Protein AF-A0ABD7NWX8-F1 (afdb_monomer_lite)

Sequence (172 aa):
MSDIEDLNPEHMFDHLKNIFNEKAEDKEEEEKLFTDKDLLRLFEDKIWEDLQKIKRDCNSKNLQAYCSAALKNYKRNLISLYILKIKEVEDLKLTTRSADMFFINYLGRSVGEKYLCENFGRDFKNGDKIILTDKYKSELNLIILKYKSECEASLCFIISLYRRFKNYIIYA

Radius of gyration: 17.47 Å; chains: 1; bounding box: 46×30×53 Å

Foldseek 3Di:
DDDPPCPPPVNVVVVVVVVPVVPPDDDDDPDPLPPPPVVVVVLLVVLLVQLLVLQVPPDPVCSVVSLVVVLLVSLVVLLVSVVVSLCVVVVDPDDLLLQQVSCCVRPNNVSSQVVSCVPPVDDDDPPDDSDDPPVVVVVSVVSCVVCVVVSNVSSVSSVVSSVVSNCVRNVD

Secondary structure (DSSP, 8-state):
---GGGG-HHHHHHHHHHHHTT------S---TT--HHHHHHHHHHHHHHHHHHHHHS-TTTHHHHHHHHHHHHHHHHHHHHHHHHHHHTT----HHHHHHHHHHHH-HHHHHHHHHHHH---PPTT------HHHHHHHHHHHHHHHHHHHHHHHHHHHHHHHHHHHHH--

Structure (mmCIF, N/CA/C/O backbone):
data_AF-A0ABD7NWX8-F1
#
_entry.id   AF-A0ABD7NWX8-F1
#
loop_
_atom_site.group_PDB
_atom_site.id
_atom_site.type_symbol
_atom_site.label_atom_id
_atom_site.label_alt_id
_atom_site.label_comp_id
_atom_site.label_asym_id
_atom_site.label_entity_id
_atom_site.label_seq_id
_atom_site.pdbx_PDB_ins_code
_atom_site.Cartn_x
_atom_site.Cartn_y
_atom_site.Cartn_z
_atom_site.occupancy
_atom_site.B_iso_or_equiv
_atom_site.auth_seq_id
_atom_site.auth_comp_id
_atom_site.auth_asym_id
_atom_site.auth_atom_id
_atom_site.pdbx_PDB_model_num
ATOM 1 N N . MET A 1 1 ? 5.109 19.278 -27.782 1.00 42.28 1 MET A N 1
ATOM 2 C CA . MET A 1 1 ? 4.072 18.229 -27.758 1.00 42.28 1 MET A CA 1
ATOM 3 C C . MET A 1 1 ? 4.727 16.854 -27.750 1.00 42.28 1 MET A C 1
ATOM 5 O O . MET A 1 1 ? 5.010 16.303 -28.804 1.00 42.28 1 MET A O 1
ATOM 9 N N . SER A 1 2 ? 5.042 16.361 -26.555 1.00 33.56 2 SER A N 1
ATOM 10 C CA . SER A 1 2 ? 4.516 15.097 -26.027 1.00 33.56 2 SER A CA 1
ATOM 11 C C . SER A 1 2 ? 4.686 15.204 -24.515 1.00 33.56 2 SER A C 1
ATOM 13 O O . SER A 1 2 ? 5.803 15.408 -24.032 1.00 33.56 2 SER A O 1
ATOM 15 N N . ASP A 1 3 ? 3.569 15.199 -23.814 1.00 40.41 3 ASP A N 1
ATOM 16 C CA . ASP A 1 3 ? 3.426 15.676 -22.449 1.00 40.41 3 ASP A CA 1
ATOM 17 C C . ASP A 1 3 ? 4.188 14.789 -21.455 1.00 40.41 3 ASP A C 1
ATOM 19 O O . ASP A 1 3 ? 3.823 13.655 -21.164 1.00 40.41 3 ASP A O 1
ATOM 23 N N . ILE A 1 4 ? 5.289 15.329 -20.928 1.00 40.22 4 ILE A N 1
ATOM 24 C CA . ILE A 1 4 ? 6.015 14.776 -19.772 1.00 40.22 4 ILE A CA 1
ATOM 25 C C . ILE A 1 4 ? 5.205 14.996 -18.471 1.00 40.22 4 ILE A C 1
ATOM 27 O O . ILE A 1 4 ? 5.533 14.429 -17.430 1.00 40.22 4 ILE A O 1
ATOM 31 N N . GLU A 1 5 ? 4.113 15.765 -18.534 1.00 40.34 5 GLU A N 1
ATOM 32 C CA . GLU A 1 5 ? 3.219 16.070 -17.408 1.00 40.34 5 GLU A CA 1
ATOM 33 C C . GLU A 1 5 ? 2.351 14.873 -16.959 1.00 40.34 5 GLU A C 1
ATOM 35 O O . GLU A 1 5 ? 1.946 14.822 -15.800 1.00 40.34 5 GLU A O 1
ATOM 40 N N . ASP A 1 6 ? 2.185 13.832 -17.786 1.00 44.28 6 ASP A N 1
ATOM 41 C CA . ASP A 1 6 ? 1.361 12.641 -17.478 1.00 44.28 6 ASP A CA 1
ATOM 42 C C . ASP A 1 6 ? 2.059 11.565 -16.615 1.00 44.28 6 ASP A C 1
ATOM 44 O O . ASP A 1 6 ? 1.564 10.450 -16.424 1.00 44.28 6 ASP A O 1
ATOM 48 N N . LEU A 1 7 ? 3.237 11.872 -16.071 1.00 44.62 7 LEU A N 1
ATOM 49 C CA . LEU A 1 7 ? 3.950 11.029 -15.103 1.00 44.62 7 LEU A CA 1
ATOM 50 C C . LEU A 1 7 ? 3.926 11.621 -13.688 1.00 44.62 7 LEU A C 1
ATOM 52 O O . LEU A 1 7 ? 4.769 11.274 -12.859 1.00 44.62 7 LEU A O 1
ATOM 56 N N . ASN A 1 8 ? 2.964 12.497 -13.392 1.00 45.66 8 ASN A N 1
ATOM 57 C CA . ASN A 1 8 ? 2.731 12.959 -12.030 1.00 45.66 8 ASN A CA 1
ATOM 58 C C . ASN A 1 8 ? 2.040 11.842 -11.205 1.00 45.66 8 ASN A C 1
ATOM 60 O O . ASN A 1 8 ? 0.969 11.365 -11.594 1.00 45.66 8 ASN A O 1
ATOM 64 N N . PRO A 1 9 ? 2.61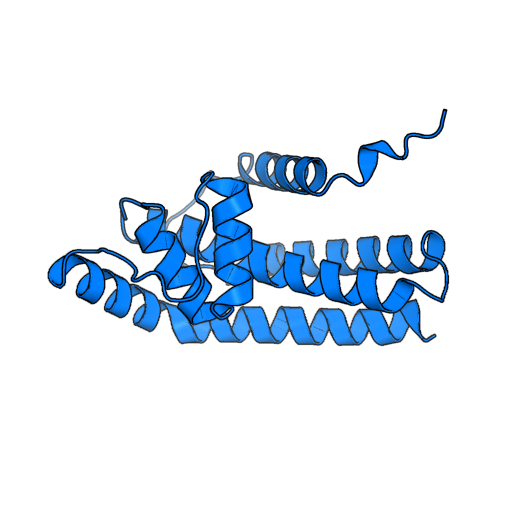2 11.405 -10.062 1.00 43.88 9 PRO A N 1
ATOM 65 C CA . PRO A 1 9 ? 1.979 10.456 -9.144 1.00 43.88 9 PRO A CA 1
ATOM 66 C C . PRO A 1 9 ? 0.547 10.825 -8.726 1.00 43.88 9 PRO A C 1
ATOM 68 O O . PRO A 1 9 ? -0.238 9.924 -8.443 1.00 43.88 9 PRO A O 1
ATOM 71 N N . GLU A 1 10 ? 0.193 12.114 -8.724 1.00 41.88 10 GLU A N 1
ATOM 72 C CA . GLU A 1 10 ? -1.164 12.600 -8.425 1.00 41.88 10 GLU A CA 1
ATOM 73 C C . GLU A 1 10 ? -2.189 12.183 -9.495 1.00 41.88 10 GLU A C 1
ATOM 75 O O . GLU A 1 10 ? -3.274 11.715 -9.155 1.00 41.88 10 GLU A O 1
ATOM 80 N N . HIS A 1 11 ? -1.822 12.220 -10.781 1.00 46.53 11 HIS A N 1
ATOM 81 C CA . HIS A 1 11 ? -2.711 11.820 -11.881 1.00 46.53 11 HIS A CA 1
ATOM 82 C C . HIS A 1 11 ? -2.958 10.303 -11.906 1.00 46.53 11 HIS A C 1
ATOM 84 O O . HIS A 1 11 ? -4.052 9.853 -12.246 1.00 46.53 11 HIS A O 1
ATOM 90 N N . MET A 1 12 ? -1.978 9.494 -11.480 1.00 47.91 12 MET A N 1
ATOM 91 C CA . MET A 1 12 ? -2.179 8.048 -11.293 1.00 47.91 12 MET A CA 1
ATOM 92 C C . MET A 1 12 ? -3.088 7.738 -10.096 1.00 47.91 12 MET A C 1
ATOM 94 O O . MET A 1 12 ? -3.832 6.757 -10.130 1.00 47.91 12 MET A O 1
ATOM 98 N N . PHE A 1 13 ? -3.043 8.567 -9.048 1.00 38.62 13 PHE A N 1
ATOM 99 C CA . PHE A 1 13 ? -3.911 8.440 -7.877 1.00 38.62 13 PHE A CA 1
ATOM 100 C C . PHE A 1 13 ? -5.375 8.731 -8.221 1.00 38.62 13 PHE A C 1
ATOM 102 O O . PHE A 1 13 ? -6.242 7.929 -7.874 1.00 38.62 13 PHE A O 1
ATOM 109 N N . ASP A 1 14 ? -5.650 9.818 -8.944 1.00 44.97 14 ASP A N 1
ATOM 110 C CA . ASP A 1 14 ? -7.012 10.181 -9.355 1.00 44.97 14 ASP A CA 1
ATOM 111 C C . ASP A 1 14 ? -7.593 9.213 -10.392 1.00 44.97 14 ASP A C 1
ATOM 113 O O . ASP A 1 14 ? -8.774 8.862 -10.320 1.00 44.97 14 ASP A O 1
ATOM 117 N N . HIS A 1 15 ? -6.762 8.701 -11.307 1.00 47.41 15 HIS A N 1
ATOM 118 C CA . HIS A 1 15 ? -7.197 7.689 -12.270 1.00 47.41 15 HIS A CA 1
ATOM 119 C C . HIS A 1 15 ? -7.624 6.389 -11.578 1.00 47.41 15 HIS A C 1
ATOM 121 O O . HIS A 1 15 ? -8.639 5.803 -11.942 1.00 47.41 15 HIS A O 1
ATOM 127 N N . LEU A 1 16 ? -6.906 5.968 -10.530 1.00 42.31 16 LEU A N 1
ATOM 128 C CA . LEU A 1 16 ? -7.312 4.816 -9.729 1.00 42.31 16 LEU A CA 1
ATOM 129 C C . LEU A 1 16 ? -8.578 5.125 -8.922 1.00 42.31 16 LEU A C 1
ATOM 131 O O . LEU A 1 16 ? -9.511 4.335 -8.949 1.00 42.31 16 LEU A O 1
ATOM 135 N N . LYS A 1 17 ? -8.663 6.290 -8.274 1.00 43.34 17 LYS A N 1
ATOM 136 C CA . LYS A 1 17 ? -9.806 6.684 -7.433 1.00 43.34 17 LYS A CA 1
ATOM 137 C C . LYS A 1 17 ? -11.143 6.719 -8.192 1.00 43.34 17 LYS A C 1
ATOM 139 O O . LYS A 1 17 ? -12.155 6.303 -7.634 1.00 43.34 17 LYS A O 1
ATOM 144 N N . ASN A 1 18 ? -11.145 7.157 -9.454 1.00 45.34 18 ASN A N 1
ATOM 145 C CA . ASN A 1 18 ? -12.355 7.234 -10.283 1.00 45.34 18 ASN A CA 1
ATOM 146 C C . ASN A 1 18 ? -12.857 5.870 -10.782 1.00 45.34 18 ASN A C 1
ATOM 148 O O . ASN A 1 18 ? -14.061 5.689 -10.910 1.00 45.34 18 ASN A O 1
ATOM 152 N N . ILE A 1 19 ? -11.971 4.893 -10.992 1.00 45.22 19 ILE A N 1
ATOM 153 C CA . ILE A 1 19 ? -12.358 3.543 -11.441 1.00 45.22 19 ILE A CA 1
ATOM 154 C C . ILE A 1 19 ? -13.144 2.782 -10.351 1.00 45.22 19 ILE A C 1
ATOM 156 O O . ILE A 1 19 ? -13.957 1.915 -10.662 1.00 45.22 19 ILE A O 1
ATOM 160 N N . PHE A 1 20 ? -12.933 3.105 -9.069 1.00 42.38 20 PHE A N 1
ATOM 161 C CA . PHE A 1 20 ? -13.529 2.367 -7.946 1.00 42.38 20 PHE A CA 1
ATOM 162 C C . PHE A 1 20 ? -14.906 2.867 -7.494 1.00 42.38 20 PHE A C 1
ATOM 164 O O . PHE A 1 20 ? -15.627 2.115 -6.845 1.00 42.38 20 PHE A O 1
ATOM 171 N N . ASN A 1 21 ? -15.306 4.091 -7.850 1.00 43.50 21 ASN A N 1
ATOM 172 C CA . ASN A 1 21 ? -16.634 4.604 -7.492 1.00 43.50 21 ASN A CA 1
ATOM 173 C C . ASN A 1 21 ? -17.766 4.012 -8.355 1.00 43.50 21 ASN A C 1
ATOM 175 O O . ASN A 1 21 ? -18.924 4.117 -7.970 1.00 43.50 21 ASN A O 1
ATOM 179 N N . GLU A 1 22 ? -17.464 3.377 -9.493 1.00 42.69 22 GLU A N 1
ATOM 180 C CA . GLU A 1 22 ? -18.484 2.848 -10.417 1.00 42.69 22 GLU A CA 1
ATOM 181 C C . GLU A 1 22 ? -19.020 1.449 -10.054 1.00 42.69 22 GLU A C 1
ATOM 183 O O . GLU A 1 22 ? -19.955 0.984 -10.698 1.00 42.69 22 GLU A O 1
ATOM 188 N N . LYS A 1 23 ? -18.459 0.751 -9.051 1.00 44.66 23 LYS A N 1
ATOM 189 C CA . LYS A 1 23 ? -18.801 -0.664 -8.771 1.00 44.66 23 LYS A CA 1
ATOM 190 C C . LYS A 1 23 ? -19.363 -0.963 -7.377 1.00 44.66 23 LYS A C 1
ATOM 192 O O . LYS A 1 23 ? -19.562 -2.128 -7.055 1.00 44.66 23 LYS A O 1
ATOM 197 N N . ALA A 1 24 ? -19.644 0.048 -6.559 1.00 41.16 24 ALA A N 1
ATOM 198 C CA . ALA A 1 24 ? -20.162 -0.133 -5.198 1.00 41.16 24 ALA A CA 1
ATOM 199 C C . ALA A 1 24 ? -21.688 -0.392 -5.141 1.00 41.16 24 ALA A C 1
ATOM 201 O O . ALA A 1 24 ? -22.384 0.187 -4.313 1.00 41.16 24 ALA A O 1
ATOM 202 N N . GLU A 1 25 ? -22.210 -1.263 -6.007 1.00 43.59 25 GLU A N 1
ATOM 203 C CA . GLU A 1 25 ? -23.585 -1.776 -5.937 1.00 43.59 25 GLU A CA 1
ATOM 204 C C . GLU A 1 25 ? -23.559 -3.303 -6.113 1.00 43.59 25 GLU A C 1
ATOM 206 O O . GLU A 1 25 ? -23.680 -3.791 -7.232 1.00 43.59 25 GLU A O 1
ATOM 211 N N . ASP A 1 26 ? -23.300 -4.056 -5.032 1.00 38.56 26 ASP A N 1
ATOM 212 C CA . ASP A 1 26 ? -24.108 -5.223 -4.614 1.00 38.56 26 ASP A CA 1
ATOM 213 C C . ASP A 1 26 ? -23.410 -6.164 -3.598 1.00 38.56 26 ASP A C 1
ATOM 215 O O . ASP A 1 26 ? -22.406 -6.800 -3.902 1.00 38.56 26 ASP A O 1
ATOM 219 N N . LYS A 1 27 ? -24.119 -6.354 -2.469 1.00 44.00 27 LYS A N 1
ATOM 220 C CA . LYS A 1 27 ? -24.322 -7.565 -1.632 1.00 44.00 27 LYS A CA 1
ATOM 221 C C . LYS A 1 27 ? -23.398 -7.937 -0.457 1.00 44.00 27 LYS A C 1
ATOM 223 O O . LYS A 1 27 ? -22.207 -8.174 -0.573 1.00 44.00 27 LYS A O 1
ATOM 228 N N . GLU A 1 28 ? -24.094 -8.117 0.672 1.00 43.56 28 GLU A N 1
ATOM 229 C CA . GLU A 1 28 ? -23.702 -8.733 1.940 1.00 43.56 28 GLU A CA 1
ATOM 230 C C . GLU A 1 28 ? -23.414 -10.244 1.786 1.00 43.56 28 GLU A C 1
ATOM 232 O O . GLU A 1 28 ? -24.327 -11.066 1.725 1.00 43.56 28 GLU A O 1
ATOM 237 N N . GLU A 1 29 ? -22.143 -10.626 1.806 1.00 42.62 29 GLU A N 1
ATOM 238 C CA . GLU A 1 29 ? -21.680 -11.890 2.392 1.00 42.62 29 GLU A CA 1
ATOM 239 C C . GLU A 1 29 ? -20.678 -11.525 3.500 1.00 42.62 29 GLU A C 1
ATOM 241 O O . GLU A 1 29 ? -20.233 -10.378 3.569 1.00 42.62 29 GLU A O 1
ATOM 246 N N . GLU A 1 30 ? -20.308 -12.450 4.393 1.00 43.91 30 GLU A N 1
ATOM 247 C CA . GLU A 1 30 ? -19.097 -12.287 5.217 1.00 43.91 30 GLU A CA 1
ATOM 248 C C . GLU A 1 30 ? -17.871 -12.263 4.277 1.00 43.91 30 GLU A C 1
ATOM 250 O O . GLU A 1 30 ? -17.128 -13.237 4.140 1.00 43.91 30 GLU A O 1
ATOM 255 N N . GLU A 1 31 ? -17.704 -11.156 3.552 1.00 42.81 31 GLU A N 1
ATOM 256 C CA . GLU A 1 31 ? -16.649 -10.923 2.587 1.00 42.81 31 GLU A CA 1
ATOM 257 C C . GLU A 1 31 ? -15.340 -10.901 3.365 1.00 42.81 31 GLU A C 1
ATOM 259 O O . GLU A 1 31 ? -15.064 -9.988 4.148 1.00 42.81 31 GLU A O 1
ATOM 264 N N . LYS A 1 32 ? -14.474 -11.887 3.119 1.00 49.44 32 LYS A N 1
ATOM 265 C CA . LYS A 1 32 ? -13.039 -11.642 3.285 1.00 49.44 32 LYS A CA 1
ATOM 266 C C . LYS A 1 32 ? -12.757 -10.339 2.539 1.00 49.44 32 LYS A C 1
ATOM 268 O O . LYS A 1 32 ? -13.041 -10.279 1.341 1.00 49.44 32 LYS A O 1
ATOM 273 N N . LEU A 1 33 ? -12.243 -9.323 3.240 1.00 51.47 33 LEU A N 1
ATOM 274 C CA . LEU A 1 33 ? -12.273 -7.932 2.768 1.00 51.47 33 LEU A CA 1
ATOM 275 C C . LEU A 1 33 ? -11.691 -7.760 1.358 1.00 51.47 33 LEU A C 1
ATOM 277 O O . LEU A 1 33 ? -12.054 -6.807 0.675 1.00 51.47 33 LEU A O 1
ATOM 281 N N . PHE A 1 34 ? -10.785 -8.655 0.940 1.00 53.59 34 PHE A N 1
ATOM 282 C C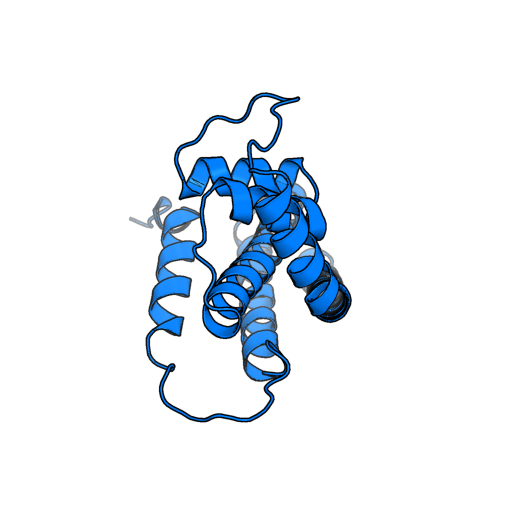A . PHE A 1 34 ? -10.124 -8.616 -0.362 1.00 53.59 34 PHE A CA 1
ATOM 283 C C . PHE A 1 34 ? -9.938 -9.986 -1.040 1.00 53.59 34 PHE A C 1
ATOM 285 O O . PHE A 1 34 ? -8.919 -10.211 -1.697 1.00 53.59 34 PHE A O 1
ATOM 292 N N . THR A 1 35 ? -10.893 -10.925 -0.946 1.00 51.22 35 THR A N 1
ATOM 293 C CA . THR A 1 35 ? -10.837 -12.123 -1.826 1.00 51.22 35 THR A CA 1
ATOM 294 C C . THR A 1 35 ? -11.210 -11.885 -3.276 1.00 51.22 35 THR A C 1
ATOM 296 O O . THR A 1 35 ? -11.199 -12.845 -4.055 1.00 51.22 35 THR A O 1
ATOM 299 N N . ASP A 1 36 ? -11.465 -10.644 -3.673 1.00 56.91 36 ASP A N 1
ATOM 300 C CA . ASP A 1 36 ? -11.667 -10.322 -5.072 1.00 56.91 36 ASP A CA 1
ATOM 301 C C . ASP A 1 36 ? -10.391 -10.604 -5.852 1.00 56.91 36 ASP A C 1
ATOM 303 O O . ASP A 1 36 ? -9.467 -9.795 -5.966 1.00 56.91 36 ASP A O 1
ATOM 307 N N . LYS A 1 37 ? -10.367 -11.799 -6.447 1.00 61.28 37 LYS A N 1
ATOM 308 C CA . LYS A 1 37 ? -9.434 -12.191 -7.502 1.00 61.28 37 LYS A CA 1
ATOM 309 C C . LYS A 1 37 ? -9.332 -11.089 -8.553 1.00 61.28 37 LYS A C 1
ATOM 311 O O . LYS A 1 37 ? -8.273 -10.927 -9.145 1.00 61.28 37 LYS A O 1
ATOM 316 N N . ASP A 1 38 ? -10.400 -10.324 -8.742 1.00 62.94 38 ASP A N 1
ATOM 317 C CA . ASP A 1 38 ? -10.462 -9.198 -9.656 1.00 62.94 38 ASP A CA 1
ATOM 318 C C . ASP A 1 38 ? -9.635 -7.993 -9.186 1.00 62.94 38 ASP A C 1
ATOM 320 O O . ASP A 1 38 ? -8.938 -7.404 -10.008 1.00 62.94 38 ASP A O 1
ATOM 324 N N . LEU A 1 39 ? -9.568 -7.684 -7.883 1.00 66.12 39 LEU A N 1
ATOM 325 C CA . LEU A 1 39 ? -8.650 -6.654 -7.383 1.00 66.12 39 LEU A CA 1
ATOM 326 C C . LEU A 1 39 ? -7.190 -7.077 -7.591 1.00 66.12 39 LEU A C 1
ATOM 328 O O . LEU A 1 39 ? -6.374 -6.300 -8.085 1.00 66.12 39 LEU A O 1
ATOM 332 N N . LEU A 1 40 ? -6.850 -8.326 -7.260 1.00 70.81 40 LEU A N 1
ATOM 333 C CA . LEU A 1 40 ? -5.491 -8.836 -7.465 1.00 70.81 40 LEU A CA 1
ATOM 334 C C . LEU A 1 40 ? -5.105 -8.886 -8.953 1.00 70.81 40 LEU A C 1
ATOM 336 O O . LEU A 1 40 ? -3.952 -8.607 -9.279 1.00 70.81 40 LEU A O 1
ATOM 340 N N . ARG A 1 41 ? -6.062 -9.165 -9.848 1.00 73.06 41 ARG A N 1
ATOM 341 C CA . ARG A 1 41 ? -5.881 -9.076 -11.307 1.00 73.06 41 ARG A CA 1
ATOM 342 C C . ARG A 1 41 ? -5.625 -7.648 -11.776 1.00 73.06 41 ARG A C 1
ATOM 344 O O . ARG A 1 41 ? -4.714 -7.439 -12.565 1.00 73.06 41 ARG A O 1
ATOM 351 N N . LEU A 1 42 ? -6.341 -6.658 -11.238 1.00 77.44 42 LEU A N 1
ATOM 352 C CA . LEU A 1 42 ? -6.081 -5.249 -11.560 1.00 77.44 42 LEU A CA 1
ATOM 353 C C . LEU A 1 42 ? -4.651 -4.837 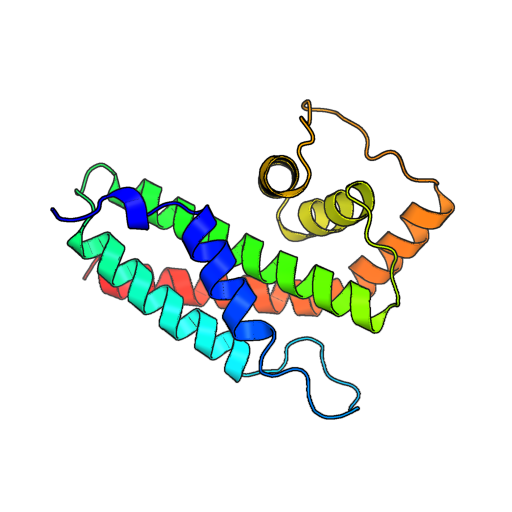-11.190 1.00 77.44 42 LEU A C 1
ATOM 355 O O . LEU A 1 42 ? -3.989 -4.132 -11.952 1.00 77.44 42 LEU A O 1
ATOM 359 N N . PHE A 1 43 ? -4.147 -5.298 -10.040 1.00 83.44 43 PHE A N 1
ATOM 360 C CA . PHE A 1 43 ? -2.741 -5.099 -9.688 1.00 83.44 43 PHE A CA 1
ATOM 361 C C . PHE A 1 43 ? -1.798 -5.834 -10.646 1.00 83.44 43 PHE A C 1
ATOM 363 O O . PHE A 1 43 ? -0.759 -5.282 -10.994 1.00 83.44 43 PHE A O 1
ATOM 370 N N . GLU A 1 44 ? -2.127 -7.055 -11.069 1.00 86.00 44 GLU A N 1
ATOM 371 C CA . GLU A 1 44 ? -1.323 -7.816 -12.030 1.00 86.00 44 GLU A CA 1
ATOM 372 C C . GLU A 1 44 ? -1.159 -7.069 -13.358 1.00 86.00 44 GLU A C 1
ATOM 374 O O . GLU A 1 44 ? -0.022 -6.816 -13.772 1.00 86.00 44 GLU A O 1
ATOM 379 N N . ASP A 1 45 ? -2.267 -6.640 -13.961 1.00 86.75 45 ASP A N 1
ATOM 380 C CA . ASP A 1 45 ? -2.274 -5.912 -15.231 1.00 86.75 45 ASP A CA 1
ATOM 381 C C . ASP A 1 45 ? -1.506 -4.591 -15.114 1.00 86.75 45 ASP A C 1
ATOM 383 O O . ASP A 1 45 ? -0.637 -4.288 -15.935 1.00 86.75 45 ASP A O 1
ATOM 387 N N . LYS A 1 46 ? -1.740 -3.829 -14.038 1.00 88.38 46 LYS A N 1
ATOM 388 C CA . LYS A 1 46 ? -1.053 -2.547 -13.832 1.00 88.38 46 LYS A CA 1
ATOM 389 C C . LYS A 1 46 ? 0.440 -2.701 -13.592 1.00 88.38 46 LYS A C 1
ATOM 391 O O . LYS A 1 46 ? 1.225 -1.972 -14.196 1.00 88.38 46 LYS A O 1
ATOM 396 N N . ILE A 1 47 ? 0.855 -3.674 -12.777 1.00 91.62 47 ILE A N 1
ATOM 397 C CA . ILE A 1 47 ? 2.280 -3.952 -12.553 1.00 91.62 47 ILE A CA 1
ATOM 398 C C . ILE A 1 47 ? 2.960 -4.301 -13.876 1.00 91.62 47 ILE A C 1
ATOM 400 O O . ILE A 1 47 ? 4.085 -3.861 -14.124 1.00 91.62 47 ILE A O 1
ATOM 404 N N . TRP A 1 48 ? 2.296 -5.095 -14.716 1.00 90.38 48 TRP A N 1
ATOM 405 C CA . TRP A 1 48 ? 2.807 -5.446 -16.032 1.00 90.38 48 TRP A CA 1
ATOM 406 C C . TRP A 1 48 ? 2.986 -4.208 -16.921 1.00 90.38 48 TRP A C 1
ATOM 408 O O . TRP A 1 48 ? 4.089 -3.973 -17.421 1.00 90.38 48 TRP A O 1
ATOM 418 N N . GLU A 1 49 ? 1.937 -3.397 -17.077 1.00 90.88 49 GLU A N 1
ATOM 419 C CA . GLU A 1 49 ? 1.951 -2.161 -17.871 1.00 90.88 49 GLU A CA 1
ATOM 420 C C . GLU A 1 49 ? 3.050 -1.190 -17.415 1.00 90.88 49 GLU A C 1
ATOM 422 O O . GLU A 1 49 ? 3.854 -0.723 -18.229 1.00 90.88 49 GLU A O 1
ATOM 427 N N . ASP A 1 50 ? 3.132 -0.928 -16.110 1.00 88.62 50 ASP A N 1
ATOM 428 C CA . ASP A 1 50 ? 4.099 0.008 -15.542 1.00 88.62 50 ASP A CA 1
ATOM 429 C C . ASP A 1 50 ? 5.535 -0.471 -15.736 1.00 88.62 50 ASP A C 1
ATOM 431 O O . ASP A 1 50 ? 6.411 0.324 -16.072 1.00 88.62 50 ASP A O 1
ATOM 435 N N . LEU A 1 51 ? 5.809 -1.766 -15.564 1.00 91.06 51 LEU A N 1
ATOM 436 C CA . LEU A 1 51 ? 7.150 -2.305 -15.783 1.00 91.06 51 LEU A CA 1
ATOM 437 C C . LEU A 1 51 ? 7.567 -2.236 -17.257 1.00 91.06 51 LEU A C 1
ATOM 439 O O . LEU A 1 51 ? 8.731 -1.945 -17.537 1.00 91.06 51 LEU A O 1
ATOM 443 N N . GLN A 1 52 ? 6.638 -2.447 -18.196 1.00 89.81 52 GLN A N 1
ATOM 444 C CA . GLN A 1 52 ? 6.895 -2.242 -19.627 1.00 89.81 52 GLN A CA 1
ATOM 445 C C . GLN A 1 52 ? 7.205 -0.771 -19.927 1.00 89.81 52 GLN A C 1
ATOM 447 O O . GLN A 1 52 ? 8.170 -0.467 -20.633 1.00 89.81 52 GLN A O 1
ATOM 452 N N . LYS A 1 53 ? 6.426 0.154 -19.351 1.00 89.50 53 LYS A N 1
ATOM 453 C CA . LYS A 1 53 ? 6.661 1.598 -19.470 1.00 89.50 53 LYS A CA 1
ATOM 454 C C . LYS A 1 53 ? 8.023 1.990 -18.894 1.00 89.50 53 LYS A C 1
ATOM 456 O O . LYS A 1 53 ? 8.806 2.642 -19.574 1.00 89.50 53 LYS A O 1
ATOM 461 N N . ILE A 1 54 ? 8.361 1.502 -17.700 1.00 87.88 54 ILE A N 1
ATOM 462 C CA . ILE A 1 54 ? 9.663 1.724 -17.061 1.00 87.88 54 ILE A CA 1
ATOM 463 C C . ILE A 1 54 ? 10.808 1.196 -17.938 1.00 87.88 54 ILE A C 1
ATOM 465 O O . ILE A 1 54 ? 11.790 1.912 -18.116 1.00 87.88 54 ILE A O 1
ATOM 469 N N . LYS A 1 55 ? 10.699 -0.009 -18.520 1.00 88.12 55 LYS A N 1
ATOM 470 C CA . LYS A 1 55 ? 11.735 -0.558 -19.422 1.00 88.12 55 LYS A CA 1
ATOM 471 C C . LYS A 1 55 ? 11.963 0.332 -20.643 1.00 88.12 55 LYS A C 1
ATOM 473 O O . LYS A 1 55 ? 13.104 0.536 -21.043 1.00 88.12 55 LYS A O 1
ATOM 478 N N . ARG A 1 56 ? 10.875 0.807 -21.250 1.00 87.25 56 ARG A N 1
ATOM 479 C CA . ARG A 1 56 ? 10.902 1.600 -22.482 1.00 87.25 56 ARG A CA 1
ATOM 480 C C . ARG A 1 56 ? 11.423 3.017 -22.251 1.00 87.25 56 ARG A C 1
ATOM 482 O O . ARG A 1 56 ? 12.225 3.498 -23.046 1.00 87.25 56 ARG A O 1
ATOM 489 N N . ASP A 1 57 ? 10.981 3.658 -21.173 1.00 85.19 57 ASP A N 1
ATOM 490 C CA . ASP A 1 57 ? 11.135 5.105 -20.998 1.00 85.19 57 ASP A CA 1
ATOM 491 C C . ASP A 1 57 ? 12.323 5.467 -20.086 1.00 85.19 57 ASP A C 1
ATOM 493 O O . ASP A 1 57 ? 12.855 6.576 -20.162 1.00 85.19 57 ASP A O 1
ATOM 497 N N . CYS A 1 58 ? 12.772 4.554 -19.212 1.00 83.94 58 CYS A N 1
ATOM 498 C CA . CYS A 1 58 ? 13.862 4.834 -18.275 1.00 83.94 58 CYS A CA 1
ATOM 499 C C . CYS A 1 58 ? 15.226 4.409 -18.826 1.00 83.94 58 CYS A C 1
ATOM 501 O O . CYS A 1 58 ? 15.427 3.286 -19.281 1.00 83.94 58 CYS A O 1
ATOM 503 N N . ASN A 1 59 ? 16.225 5.278 -18.664 1.00 79.31 59 ASN A N 1
ATOM 504 C CA . ASN A 1 59 ? 17.614 4.907 -18.919 1.00 79.31 59 ASN A CA 1
ATOM 505 C C . ASN A 1 59 ? 18.159 3.939 -17.846 1.00 79.31 59 ASN A C 1
ATOM 507 O O . ASN A 1 59 ? 17.680 3.884 -16.708 1.00 79.31 59 ASN A O 1
ATOM 511 N N . SER A 1 60 ? 19.218 3.203 -18.194 1.00 76.25 60 SER A N 1
ATOM 512 C CA . SER A 1 60 ? 19.813 2.164 -17.340 1.00 76.25 60 SER A CA 1
ATOM 513 C C . SER A 1 60 ? 20.305 2.669 -15.978 1.00 76.25 60 SER A C 1
ATOM 515 O O . SER A 1 60 ? 20.286 1.913 -15.009 1.00 76.25 60 SER A O 1
ATOM 517 N N . LYS A 1 61 ? 20.701 3.947 -15.873 1.00 78.62 61 LYS A N 1
ATOM 518 C CA . LYS A 1 61 ? 21.194 4.548 -14.623 1.00 78.62 61 LYS A CA 1
ATOM 519 C C . LYS A 1 61 ? 20.093 4.699 -13.571 1.00 78.62 61 LYS A C 1
ATOM 521 O O . LYS A 1 61 ? 20.361 4.499 -12.390 1.00 78.62 61 LYS A O 1
ATOM 526 N N . ASN A 1 62 ? 18.863 5.005 -13.987 1.00 80.75 62 ASN A N 1
ATOM 527 C CA . ASN A 1 62 ? 17.764 5.301 -13.062 1.00 80.75 62 ASN A CA 1
ATOM 528 C C . ASN A 1 62 ? 16.745 4.158 -12.934 1.00 80.75 62 ASN A C 1
ATOM 530 O O . ASN A 1 62 ? 15.927 4.163 -12.014 1.00 80.75 62 ASN A O 1
ATOM 534 N N . LEU A 1 63 ? 16.812 3.154 -13.809 1.00 81.50 63 LEU A N 1
ATOM 535 C CA . LEU A 1 63 ? 15.865 2.040 -13.911 1.00 81.50 63 LEU A CA 1
ATOM 536 C C . LEU A 1 63 ? 15.531 1.372 -12.567 1.00 81.50 63 LEU A C 1
ATOM 538 O O . LEU A 1 63 ? 14.366 1.153 -12.231 1.00 81.50 63 LEU A O 1
ATOM 542 N N . GLN A 1 64 ? 16.554 1.099 -11.756 1.00 83.38 64 GLN A N 1
ATOM 543 C CA . GLN A 1 64 ? 16.384 0.467 -10.448 1.00 83.38 64 GLN A CA 1
ATOM 544 C C . GLN A 1 64 ? 15.650 1.373 -9.443 1.00 83.38 64 GLN A C 1
ATOM 546 O O . GLN A 1 64 ? 14.887 0.874 -8.608 1.00 83.38 64 GLN A O 1
ATOM 551 N N . ALA A 1 65 ? 15.857 2.691 -9.516 1.00 80.25 65 ALA A N 1
ATOM 552 C CA . ALA A 1 65 ? 15.179 3.657 -8.658 1.00 80.25 65 ALA A CA 1
ATOM 553 C C . ALA A 1 65 ? 13.684 3.732 -8.998 1.00 80.25 65 ALA A C 1
ATOM 555 O O . ALA A 1 65 ? 12.856 3.625 -8.090 1.00 80.25 65 ALA A O 1
ATOM 556 N N . TYR A 1 66 ? 13.338 3.790 -10.288 1.00 83.06 66 TYR A N 1
ATOM 557 C CA . TYR A 1 66 ? 11.947 3.744 -10.755 1.00 83.06 66 TYR A CA 1
ATOM 558 C C . TYR A 1 66 ? 11.258 2.434 -10.368 1.00 83.06 66 TYR A C 1
ATOM 560 O O . TYR A 1 66 ? 10.184 2.460 -9.768 1.00 83.06 66 TYR A O 1
ATOM 568 N N . CYS A 1 67 ? 11.918 1.288 -10.572 1.00 86.06 67 CYS A N 1
ATOM 569 C CA . CYS A 1 67 ? 11.381 -0.003 -10.141 1.00 86.06 67 CYS A CA 1
ATOM 570 C C . CYS A 1 67 ? 11.144 -0.061 -8.620 1.00 86.06 67 CYS A C 1
ATOM 572 O O . CYS A 1 67 ? 10.200 -0.693 -8.148 1.00 86.06 67 CYS A O 1
ATOM 574 N N . SER A 1 68 ? 12.011 0.569 -7.829 1.00 83.56 68 SER A N 1
ATOM 575 C CA . SER A 1 68 ? 11.861 0.605 -6.371 1.00 83.56 68 SER A CA 1
ATOM 576 C C . SER A 1 68 ? 10.729 1.537 -5.935 1.00 83.56 68 SER A C 1
ATOM 578 O O . SER A 1 68 ? 10.027 1.232 -4.971 1.00 83.56 68 SER A O 1
ATOM 580 N N . ALA A 1 69 ? 10.544 2.661 -6.631 1.00 81.44 69 ALA A N 1
ATOM 581 C CA . ALA A 1 69 ? 9.458 3.602 -6.385 1.00 81.44 69 ALA A CA 1
ATOM 582 C C . ALA A 1 69 ? 8.092 2.987 -6.725 1.00 81.44 69 ALA A C 1
ATOM 584 O O . ALA A 1 69 ? 7.197 3.018 -5.883 1.00 81.44 69 ALA A O 1
ATOM 585 N N . ALA A 1 70 ? 7.966 2.336 -7.884 1.00 85.06 70 ALA A N 1
ATOM 586 C CA . ALA A 1 70 ? 6.733 1.668 -8.297 1.00 85.06 70 ALA A CA 1
ATOM 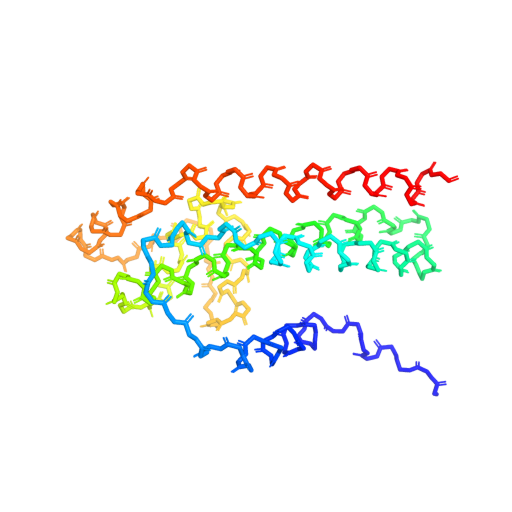587 C C . ALA A 1 70 ? 6.298 0.592 -7.285 1.00 85.06 70 ALA A C 1
ATOM 589 O O . ALA A 1 70 ? 5.175 0.630 -6.789 1.00 85.06 70 ALA A O 1
ATOM 590 N N . LEU A 1 71 ? 7.207 -0.293 -6.848 1.00 87.12 71 LEU A N 1
ATOM 591 C CA . LEU A 1 71 ? 6.884 -1.289 -5.814 1.00 87.12 71 LEU A CA 1
ATOM 592 C C . LEU A 1 71 ? 6.416 -0.650 -4.496 1.00 87.12 71 LEU A C 1
ATOM 594 O O . LEU A 1 71 ? 5.526 -1.180 -3.831 1.00 87.12 71 LEU A O 1
ATOM 598 N N . LYS A 1 72 ? 7.017 0.473 -4.083 1.00 82.31 72 LYS A N 1
ATOM 599 C CA . LYS A 1 72 ? 6.569 1.196 -2.882 1.00 82.31 72 LYS A CA 1
ATOM 600 C C . LYS A 1 72 ? 5.149 1.735 -3.056 1.00 82.31 72 LYS A C 1
ATOM 602 O O . LYS A 1 72 ? 4.374 1.643 -2.108 1.00 82.31 72 LYS A O 1
ATOM 607 N N . ASN A 1 73 ? 4.807 2.242 -4.238 1.00 82.50 73 ASN A N 1
ATOM 608 C CA . ASN A 1 73 ? 3.462 2.733 -4.534 1.00 82.50 73 ASN A CA 1
ATOM 609 C C . ASN A 1 73 ? 2.429 1.605 -4.500 1.00 82.50 73 ASN A C 1
ATOM 611 O O . ASN A 1 73 ? 1.423 1.745 -3.817 1.00 82.50 73 ASN A O 1
ATOM 615 N N . TYR A 1 74 ? 2.711 0.447 -5.102 1.00 85.12 74 TYR A N 1
ATOM 616 C CA . TYR A 1 74 ? 1.789 -0.694 -5.046 1.00 85.12 74 TYR A CA 1
ATOM 617 C C . TYR A 1 74 ? 1.485 -1.146 -3.616 1.00 85.12 74 TYR A C 1
ATOM 619 O O . TYR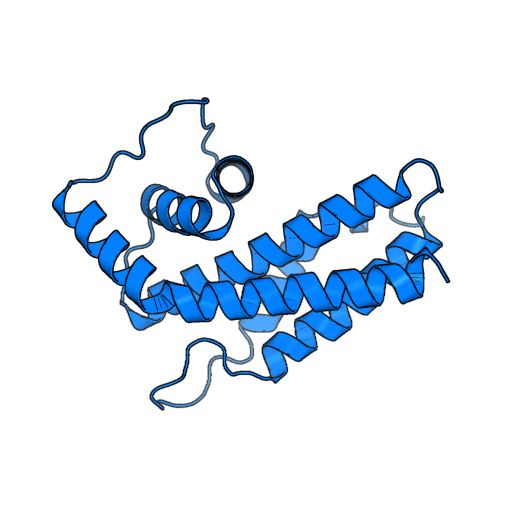 A 1 74 ? 0.327 -1.357 -3.262 1.00 85.12 74 TYR A O 1
ATOM 627 N N . LYS A 1 75 ? 2.510 -1.215 -2.758 1.00 84.56 75 LYS A N 1
ATOM 628 C CA . LYS A 1 75 ? 2.320 -1.507 -1.330 1.00 84.56 75 LYS A CA 1
ATOM 629 C C . LYS A 1 75 ? 1.440 -0.464 -0.643 1.00 84.56 75 LYS A C 1
ATOM 631 O O . LYS A 1 75 ? 0.554 -0.824 0.120 1.00 84.56 75 LYS A O 1
ATOM 636 N N . ARG A 1 76 ? 1.688 0.824 -0.896 1.00 79.50 76 ARG A N 1
ATOM 637 C CA . ARG A 1 76 ? 0.902 1.924 -0.315 1.00 79.50 76 ARG A CA 1
ATOM 638 C C . ARG A 1 76 ? -0.553 1.871 -0.738 1.00 79.50 76 ARG A C 1
ATOM 640 O O . ARG A 1 76 ? -1.418 1.992 0.120 1.00 79.50 76 ARG A O 1
ATOM 647 N N . ASN A 1 77 ? -0.800 1.667 -2.026 1.00 79.69 77 ASN A N 1
ATOM 648 C CA . ASN A 1 77 ? -2.144 1.641 -2.583 1.00 79.69 77 ASN A CA 1
ATOM 649 C C . ASN A 1 77 ? -2.936 0.473 -2.004 1.00 79.69 77 ASN A C 1
ATOM 651 O O . ASN A 1 77 ? -4.055 0.679 -1.551 1.00 79.69 77 ASN A O 1
ATOM 655 N N . LEU A 1 78 ? -2.322 -0.710 -1.904 1.00 82.81 78 LEU A N 1
ATOM 656 C CA . LEU A 1 78 ? -2.947 -1.854 -1.246 1.00 82.81 78 LEU A CA 1
ATOM 657 C C . LEU A 1 78 ? -3.352 -1.523 0.199 1.00 82.81 78 LEU A C 1
ATOM 659 O O . LEU A 1 78 ? -4.493 -1.743 0.583 1.00 82.81 78 LEU A O 1
ATOM 663 N N . ILE A 1 79 ? -2.449 -0.943 0.993 1.00 82.25 79 ILE A N 1
ATOM 664 C CA . ILE A 1 79 ? -2.762 -0.592 2.386 1.00 82.25 79 ILE A CA 1
ATOM 665 C C . ILE A 1 79 ? -3.817 0.502 2.491 1.00 82.25 79 ILE A C 1
ATOM 667 O O . ILE A 1 79 ? -4.675 0.427 3.365 1.00 82.25 79 ILE A O 1
ATOM 671 N N . SER A 1 80 ? -3.791 1.489 1.600 1.00 78.12 80 SER A N 1
ATOM 672 C CA . SER A 1 80 ? -4.823 2.523 1.548 1.00 78.12 80 SER A CA 1
ATOM 673 C C . SER A 1 80 ? -6.205 1.918 1.294 1.00 78.12 80 SER A C 1
ATOM 675 O O . SER A 1 80 ? -7.147 2.230 2.020 1.00 78.12 80 SER A O 1
ATOM 677 N N . LEU A 1 81 ? -6.308 0.980 0.345 1.00 78.00 81 LEU A N 1
ATOM 678 C CA . LEU A 1 81 ? -7.547 0.247 0.076 1.00 78.00 81 LEU A CA 1
ATOM 679 C C . LEU A 1 81 ? -8.021 -0.520 1.313 1.00 78.00 81 LEU A C 1
ATOM 681 O O . LEU A 1 81 ? -9.175 -0.370 1.709 1.00 78.00 81 LEU A O 1
ATOM 685 N N . TYR A 1 82 ? -7.125 -1.260 1.975 1.00 79.81 82 TYR A N 1
ATOM 686 C CA . TYR A 1 82 ? -7.453 -1.953 3.224 1.00 79.81 82 TYR A CA 1
ATOM 687 C C . TYR A 1 82 ? -7.987 -0.999 4.288 1.00 79.81 82 TYR A C 1
ATOM 689 O O . TYR A 1 82 ? -9.002 -1.280 4.911 1.00 79.81 82 TYR A O 1
ATOM 697 N N . ILE A 1 83 ? -7.345 0.151 4.477 1.00 78.75 83 ILE A N 1
ATOM 698 C CA . ILE A 1 83 ? -7.785 1.150 5.452 1.00 78.75 83 ILE A CA 1
ATOM 699 C C . ILE A 1 83 ? -9.185 1.676 5.116 1.00 78.75 83 ILE A C 1
ATOM 701 O O . ILE A 1 83 ? -10.002 1.824 6.022 1.00 78.75 83 ILE A O 1
ATOM 705 N N . LEU A 1 84 ? -9.471 1.958 3.842 1.00 76.50 84 LEU A N 1
ATOM 706 C CA . LEU A 1 84 ? -10.776 2.459 3.406 1.00 76.50 84 LEU A CA 1
ATOM 707 C C . LEU A 1 84 ? -11.888 1.420 3.591 1.00 76.50 84 LEU A C 1
ATOM 709 O O . LEU A 1 84 ? -12.944 1.771 4.109 1.00 76.50 84 LEU A O 1
ATOM 713 N N . LYS A 1 85 ? -11.642 0.151 3.253 1.00 77.94 85 LYS A N 1
ATOM 714 C CA . LYS A 1 85 ? -12.626 -0.925 3.448 1.00 77.94 85 LYS A CA 1
ATOM 715 C C . LYS A 1 85 ? -12.809 -1.261 4.932 1.00 77.94 85 LYS A C 1
ATOM 717 O O . LYS A 1 85 ? -13.934 -1.392 5.389 1.00 77.94 85 LYS A O 1
ATOM 722 N N . ILE A 1 86 ? -11.733 -1.314 5.725 1.00 78.94 86 ILE A N 1
ATOM 723 C CA . ILE A 1 86 ? -11.828 -1.484 7.188 1.00 78.94 86 ILE A CA 1
ATOM 724 C C . ILE A 1 86 ? -12.636 -0.340 7.800 1.00 78.94 86 ILE A C 1
ATOM 726 O O . ILE A 1 86 ? -13.460 -0.576 8.672 1.00 78.94 86 ILE A O 1
ATOM 730 N N . LYS A 1 87 ? -12.419 0.898 7.345 1.00 78.00 87 LYS A N 1
ATOM 731 C CA . LYS A 1 87 ? -13.195 2.057 7.796 1.00 78.00 87 LYS A CA 1
ATOM 732 C C . LYS A 1 87 ? -14.690 1.864 7.553 1.00 78.00 87 LYS A C 1
ATOM 734 O O . LYS A 1 87 ? -15.472 2.205 8.429 1.00 78.00 87 LYS A O 1
ATOM 739 N N . GLU A 1 88 ? -15.058 1.364 6.381 1.00 78.19 88 GLU A N 1
ATOM 740 C CA . GLU A 1 88 ? -16.444 1.087 6.010 1.00 78.19 88 GLU A CA 1
ATOM 741 C C . GLU A 1 88 ? -17.045 -0.042 6.861 1.00 78.19 88 GLU A C 1
ATOM 743 O O . GLU A 1 88 ? -18.082 0.151 7.483 1.00 78.19 88 GLU A O 1
ATOM 748 N N . VAL A 1 89 ? -16.354 -1.181 6.961 1.00 79.06 89 VAL A N 1
ATOM 749 C CA . VAL A 1 89 ? -16.832 -2.379 7.676 1.00 79.06 89 VAL A CA 1
ATOM 750 C C . VAL A 1 89 ? -16.918 -2.166 9.192 1.00 79.06 89 VAL A C 1
ATOM 752 O O . VAL A 1 89 ? -17.835 -2.660 9.840 1.00 79.06 89 VAL A O 1
ATOM 755 N N . GLU A 1 90 ? -15.957 -1.452 9.774 1.00 80.00 90 GLU A N 1
ATOM 756 C CA . GLU A 1 90 ? -15.868 -1.212 11.222 1.00 80.00 90 GLU A CA 1
ATOM 757 C C . GLU A 1 90 ? -16.501 0.130 11.646 1.00 80.00 90 GLU A C 1
ATOM 759 O O . GLU A 1 90 ? -16.336 0.538 12.796 1.00 80.00 90 GLU A O 1
ATOM 764 N N . ASP A 1 91 ? -17.160 0.844 10.721 1.00 77.75 91 ASP A N 1
ATOM 765 C CA . ASP A 1 91 ? -17.720 2.197 10.906 1.00 77.75 91 ASP A CA 1
ATOM 766 C C . ASP A 1 91 ? -16.747 3.165 11.615 1.00 77.75 91 ASP A C 1
ATOM 768 O O . ASP A 1 91 ? -17.061 3.898 12.560 1.00 77.75 91 ASP A O 1
ATOM 772 N N . LEU A 1 92 ? -15.480 3.140 11.190 1.00 71.12 92 LEU A N 1
ATOM 773 C CA . LEU A 1 92 ? -14.443 3.923 11.850 1.00 71.12 92 LEU A CA 1
ATOM 774 C C . LEU A 1 92 ? -14.454 5.362 11.370 1.00 71.12 92 LEU A C 1
ATOM 776 O O . LEU A 1 92 ? -14.333 5.683 10.185 1.00 71.12 92 LEU A O 1
ATOM 780 N N . LYS A 1 93 ? -14.389 6.278 12.333 1.00 69.88 93 LYS A N 1
ATOM 781 C CA . LYS A 1 93 ? -13.996 7.654 12.047 1.00 69.88 93 LYS A CA 1
ATOM 782 C C . LYS A 1 93 ? -12.502 7.718 11.727 1.00 69.88 93 LYS A C 1
ATOM 784 O O . LYS A 1 93 ? -11.682 7.924 12.619 1.00 69.88 93 LYS A O 1
ATOM 789 N N . LEU A 1 94 ? -12.135 7.576 10.453 1.00 65.75 94 LEU A N 1
ATOM 790 C CA . LEU A 1 94 ? -10.737 7.695 10.044 1.00 65.75 94 LEU A CA 1
ATOM 791 C C . LEU A 1 94 ? -10.225 9.128 10.266 1.00 65.75 94 LEU A C 1
ATOM 793 O O . LEU A 1 94 ? -10.625 10.071 9.588 1.00 65.75 94 LEU A O 1
ATOM 797 N N . THR A 1 95 ? -9.314 9.285 11.216 1.00 67.19 95 THR A N 1
ATOM 798 C CA . THR A 1 95 ? -8.491 10.484 11.396 1.00 67.19 95 THR A CA 1
ATOM 799 C C . THR A 1 95 ? -7.116 10.275 10.762 1.00 67.19 95 THR A C 1
ATOM 801 O O . THR A 1 95 ? -6.678 9.140 10.559 1.00 67.19 95 THR A O 1
ATOM 804 N N . THR A 1 96 ? -6.370 11.357 10.522 1.00 62.03 96 THR A N 1
ATOM 805 C CA . THR A 1 96 ? -4.961 11.253 10.109 1.00 62.03 96 THR A CA 1
ATOM 806 C C . THR A 1 96 ? -4.176 10.369 11.085 1.00 62.03 96 THR A C 1
ATOM 808 O O . THR A 1 96 ? -3.504 9.445 10.663 1.00 62.03 96 THR A O 1
ATOM 811 N N . ARG A 1 97 ? -4.364 10.546 12.402 1.00 66.12 97 ARG A N 1
ATOM 812 C CA . ARG A 1 97 ? -3.654 9.776 13.441 1.00 66.12 97 ARG A CA 1
ATOM 813 C C . ARG A 1 97 ? -4.005 8.287 13.473 1.00 66.12 97 ARG A C 1
ATOM 815 O O . ARG A 1 97 ? -3.142 7.476 13.793 1.00 66.12 97 ARG A O 1
ATOM 822 N N . SER A 1 98 ? -5.240 7.911 13.148 1.00 66.94 98 SER A N 1
ATOM 823 C CA . SER A 1 98 ? -5.591 6.496 12.993 1.00 66.94 98 SER A CA 1
ATOM 824 C C . SER A 1 98 ? -4.972 5.914 11.725 1.00 66.94 98 SER A C 1
ATOM 826 O O . SER A 1 98 ? -4.429 4.815 11.782 1.00 66.94 98 SER A O 1
ATOM 828 N N . ALA A 1 99 ? -4.959 6.662 10.614 1.00 66.62 99 ALA A N 1
ATOM 829 C CA . ALA A 1 99 ? -4.268 6.244 9.394 1.00 66.62 99 ALA A CA 1
ATOM 830 C C . ALA A 1 99 ? -2.758 6.048 9.640 1.00 66.62 99 ALA A C 1
ATOM 832 O O . ALA A 1 99 ? -2.211 5.044 9.183 1.00 66.62 99 ALA A O 1
ATOM 833 N N . ASP A 1 100 ? -2.117 6.918 10.443 1.00 66.88 100 ASP A N 1
ATOM 834 C CA . ASP A 1 100 ? -0.730 6.742 10.905 1.00 66.88 100 ASP A CA 1
ATOM 835 C C . ASP A 1 100 ? -0.519 5.338 11.476 1.00 66.88 100 ASP A C 1
ATOM 837 O O . ASP A 1 100 ? 0.413 4.640 11.082 1.00 66.88 100 ASP A O 1
ATOM 841 N N . MET A 1 101 ? -1.403 4.889 12.372 1.00 74.25 101 MET A N 1
ATOM 842 C CA . MET A 1 101 ? -1.268 3.578 13.003 1.00 74.25 101 MET A CA 1
ATOM 843 C C . MET A 1 101 ? -1.369 2.429 12.003 1.00 74.25 101 MET A C 1
ATOM 845 O O . MET A 1 101 ? -0.556 1.512 12.082 1.00 74.25 101 MET A O 1
ATOM 849 N 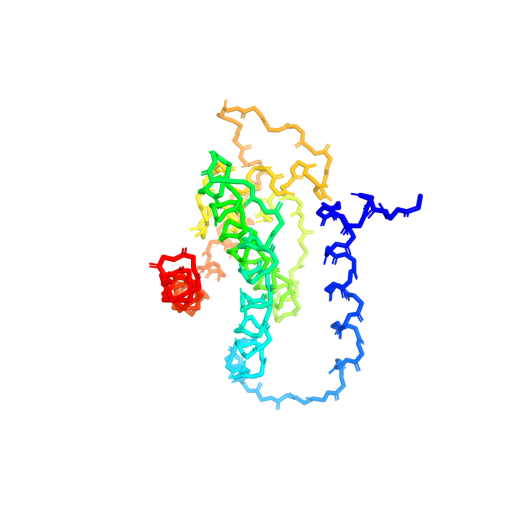N . PHE A 1 102 ? -2.308 2.463 11.058 1.00 74.25 102 PHE A N 1
ATOM 850 C CA . PHE A 1 102 ? -2.435 1.400 10.058 1.00 74.25 102 PHE A CA 1
ATOM 851 C C . PHE A 1 102 ? -1.224 1.356 9.118 1.00 74.25 102 PHE A C 1
ATOM 853 O O . PHE A 1 102 ? -0.601 0.306 8.953 1.00 74.25 102 PHE A O 1
ATOM 860 N N . PHE A 1 103 ? -0.832 2.498 8.548 1.00 70.50 103 PHE A N 1
ATOM 861 C CA . PHE A 1 103 ? 0.308 2.555 7.634 1.00 70.50 103 PHE A CA 1
ATOM 862 C C . PHE A 1 103 ? 1.626 2.173 8.317 1.00 70.50 103 PHE A C 1
ATOM 864 O O . PHE A 1 103 ? 2.427 1.443 7.732 1.00 70.50 103 PHE A O 1
ATOM 871 N N . ILE A 1 104 ? 1.851 2.623 9.555 1.00 70.12 104 ILE A N 1
ATOM 872 C CA . ILE A 1 104 ? 3.048 2.267 10.326 1.00 70.12 104 ILE A CA 1
ATOM 873 C C . ILE A 1 104 ? 3.066 0.768 10.637 1.00 70.12 104 ILE A C 1
ATOM 875 O O . ILE A 1 104 ? 4.118 0.148 10.486 1.00 70.12 104 ILE A O 1
ATOM 879 N N . ASN A 1 105 ? 1.931 0.181 11.036 1.00 73.00 105 ASN A N 1
ATOM 880 C CA . ASN A 1 105 ? 1.865 -1.245 11.360 1.00 73.00 105 ASN A CA 1
ATOM 881 C C . ASN A 1 105 ? 2.103 -2.144 10.138 1.00 73.00 105 ASN A C 1
ATOM 883 O O . ASN A 1 105 ? 2.736 -3.185 10.287 1.00 73.00 105 ASN A O 1
ATOM 887 N N . TYR A 1 106 ? 1.646 -1.748 8.944 1.00 70.31 106 TYR A N 1
ATOM 888 C CA . TYR A 1 106 ? 1.737 -2.603 7.753 1.00 70.31 106 TYR A CA 1
ATOM 889 C C . TYR A 1 106 ? 2.938 -2.328 6.843 1.00 70.31 106 TYR A C 1
ATOM 891 O O . TYR A 1 106 ? 3.483 -3.255 6.248 1.00 70.31 106 TYR A O 1
ATOM 899 N N . LEU A 1 107 ? 3.370 -1.071 6.704 1.00 66.81 107 LEU A N 1
ATOM 900 C CA . LEU A 1 107 ? 4.451 -0.689 5.779 1.00 66.81 107 LEU A CA 1
ATOM 901 C C . LEU A 1 107 ? 5.724 -0.218 6.479 1.00 66.81 107 LEU A C 1
ATOM 903 O O . LEU A 1 107 ? 6.746 -0.007 5.819 1.00 66.81 107 LEU A O 1
ATOM 907 N N . GLY A 1 108 ? 5.671 -0.041 7.797 1.00 66.75 108 GLY A N 1
ATOM 908 C CA . GLY A 1 108 ? 6.725 0.605 8.555 1.00 66.75 108 GLY A CA 1
ATOM 909 C C . GLY A 1 108 ? 6.680 2.131 8.448 1.00 66.75 108 GLY A C 1
ATOM 910 O O . GLY A 1 108 ? 6.058 2.736 7.570 1.00 66.75 108 GLY A O 1
ATOM 911 N N . ARG A 1 109 ? 7.376 2.766 9.391 1.00 63.34 109 ARG A N 1
ATOM 912 C CA . ARG A 1 109 ? 7.247 4.192 9.700 1.00 63.34 109 ARG A CA 1
ATOM 913 C C . ARG A 1 109 ? 7.536 5.132 8.527 1.00 63.34 109 ARG A C 1
ATOM 915 O O . ARG A 1 109 ? 6.708 5.977 8.211 1.00 63.34 109 ARG A O 1
ATOM 922 N N . SER A 1 110 ? 8.642 4.914 7.820 1.00 59.91 110 SER A N 1
ATOM 923 C CA . SER A 1 110 ? 9.084 5.781 6.717 1.00 59.91 110 SER A CA 1
ATOM 924 C C . SER A 1 110 ? 8.133 5.798 5.517 1.00 59.91 110 SER A C 1
ATOM 926 O O . SER A 1 110 ? 8.012 6.806 4.820 1.00 59.91 110 SER A O 1
ATOM 928 N N . VAL A 1 111 ? 7.462 4.677 5.242 1.00 60.25 111 VAL A N 1
ATOM 929 C CA . VAL A 1 111 ? 6.546 4.562 4.103 1.00 60.25 111 VAL A CA 1
ATOM 930 C C . VAL A 1 111 ? 5.204 5.196 4.442 1.00 60.25 111 VAL A C 1
ATOM 932 O O . VAL A 1 111 ? 4.655 5.885 3.579 1.00 60.25 111 VAL A O 1
ATOM 935 N N . GLY A 1 112 ? 4.729 4.997 5.676 1.00 61.97 112 GLY A N 1
ATOM 936 C CA . GLY A 1 112 ? 3.505 5.602 6.185 1.00 61.97 112 GLY A CA 1
ATOM 937 C C . GLY A 1 112 ? 3.588 7.118 6.285 1.00 61.97 112 GLY A C 1
ATOM 938 O O . GLY A 1 112 ? 2.744 7.795 5.710 1.00 61.97 112 GLY A O 1
ATOM 939 N N . GLU A 1 113 ? 4.639 7.652 6.916 1.00 63.78 113 GLU A N 1
ATOM 940 C CA . GLU A 1 113 ? 4.831 9.100 7.110 1.00 63.78 113 GLU A CA 1
ATOM 941 C C . GLU A 1 113 ? 4.734 9.880 5.791 1.00 63.78 113 GLU A C 1
ATOM 943 O O . GLU A 1 113 ? 3.976 10.842 5.702 1.00 63.78 113 GLU A O 1
ATOM 948 N N . LYS A 1 114 ? 5.397 9.416 4.722 1.00 59.84 114 LYS A N 1
ATOM 949 C CA . LYS A 1 114 ? 5.335 10.096 3.419 1.00 59.84 114 LYS A CA 1
ATOM 950 C C . LYS A 1 114 ? 3.929 10.077 2.786 1.00 59.84 114 LYS A C 1
ATOM 952 O O . LYS A 1 114 ? 3.537 11.093 2.231 1.00 59.84 114 LYS A O 1
ATOM 957 N N . TYR A 1 115 ? 3.156 8.990 2.905 1.00 59.69 115 TYR A N 1
ATOM 958 C CA . TYR A 1 115 ? 1.766 8.965 2.405 1.00 59.69 115 TYR A CA 1
ATOM 959 C C . TYR A 1 115 ? 0.890 10.003 3.123 1.00 59.69 115 TYR A C 1
ATOM 961 O O . TYR A 1 115 ? 0.029 10.639 2.519 1.00 59.69 115 TYR A O 1
ATOM 969 N N . LEU A 1 116 ? 1.119 10.189 4.421 1.00 59.19 116 LEU A N 1
ATOM 970 C CA . LEU A 1 116 ? 0.329 11.091 5.253 1.00 59.19 116 LEU A CA 1
ATOM 971 C C . LEU A 1 116 ? 0.675 12.557 5.007 1.00 59.19 116 LEU A C 1
ATOM 973 O O . LEU A 1 116 ? -0.233 13.385 4.971 1.00 59.19 116 LEU A O 1
ATOM 977 N N . CYS A 1 117 ? 1.957 12.868 4.789 1.00 63.44 117 CYS A N 1
ATOM 978 C CA . CYS A 1 117 ? 2.373 14.182 4.300 1.00 63.44 117 CYS A CA 1
ATOM 979 C C . CYS A 1 117 ? 1.644 14.519 2.988 1.00 63.44 117 CYS A C 1
ATOM 981 O O . CYS A 1 117 ? 1.059 15.590 2.878 1.00 63.44 117 CYS A O 1
ATOM 983 N N . GLU A 1 118 ? 1.628 13.574 2.040 1.00 59.56 118 GLU A N 1
ATOM 984 C CA . GLU A 1 118 ? 1.043 13.739 0.699 1.00 59.56 118 GLU A CA 1
ATOM 985 C C . GLU A 1 118 ? -0.492 13.900 0.727 1.00 59.56 118 GLU A C 1
ATOM 987 O O . GLU A 1 118 ? -1.031 14.692 -0.034 1.00 59.56 118 GLU A O 1
ATOM 992 N N . ASN A 1 119 ? -1.210 13.200 1.616 1.00 55.19 119 ASN A N 1
ATOM 993 C CA . ASN A 1 119 ? -2.684 13.143 1.583 1.00 55.19 119 ASN A CA 1
ATOM 994 C C . ASN A 1 119 ? -3.392 13.963 2.674 1.00 55.19 119 ASN A C 1
ATOM 996 O O . ASN A 1 119 ? -4.591 14.216 2.574 1.00 55.19 119 ASN A O 1
ATOM 1000 N N . PHE A 1 120 ? -2.684 14.348 3.737 1.00 56.88 120 PHE A N 1
ATOM 1001 C CA . PHE A 1 120 ? -3.272 15.053 4.881 1.00 56.88 120 PHE A CA 1
ATOM 1002 C C . PHE A 1 120 ? -2.494 16.316 5.279 1.00 56.88 120 PHE A C 1
ATOM 1004 O O . PHE A 1 120 ? -2.823 16.924 6.298 1.00 56.88 120 PHE A O 1
ATOM 1011 N N . GLY A 1 121 ? -1.473 16.713 4.505 1.00 56.91 121 GLY A N 1
ATOM 1012 C CA . GLY A 1 121 ? -0.765 17.989 4.665 1.00 56.91 121 GLY A CA 1
ATOM 1013 C C . GLY A 1 121 ? -0.042 18.149 6.004 1.00 56.91 121 GLY A C 1
ATOM 1014 O O . GLY A 1 121 ? 0.081 19.262 6.512 1.00 56.91 121 GLY A O 1
ATOM 1015 N N . ARG A 1 122 ? 0.383 17.043 6.628 1.00 58.44 122 ARG A N 1
ATOM 1016 C CA . ARG A 1 122 ? 1.008 17.060 7.954 1.00 58.44 122 ARG A CA 1
ATOM 1017 C C . ARG A 1 122 ? 2.495 16.753 7.857 1.00 58.44 122 ARG A C 1
ATOM 1019 O O . ARG A 1 122 ? 2.858 15.640 7.501 1.00 58.44 122 ARG A O 1
ATOM 1026 N N . ASP A 1 123 ? 3.339 17.701 8.251 1.00 58.34 123 ASP A N 1
ATOM 1027 C CA . ASP A 1 123 ? 4.776 17.463 8.392 1.00 58.34 123 ASP A CA 1
ATOM 1028 C C . ASP A 1 123 ? 5.053 16.607 9.633 1.00 58.34 123 ASP A C 1
ATOM 1030 O O . ASP A 1 123 ? 4.809 17.031 10.766 1.00 58.34 123 ASP A O 1
ATOM 1034 N N . PHE A 1 124 ? 5.560 15.392 9.426 1.00 55.47 124 PHE A N 1
ATOM 1035 C CA . PHE A 1 124 ? 6.029 14.518 10.501 1.00 55.47 124 PHE A CA 1
ATOM 1036 C C . PHE A 1 124 ? 7.514 14.755 10.758 1.00 55.47 124 PHE A C 1
ATOM 1038 O O . PHE A 1 124 ? 8.341 14.637 9.852 1.00 55.47 124 PHE A O 1
ATOM 1045 N N . LYS A 1 125 ? 7.876 15.036 12.011 1.00 58.19 125 LYS A N 1
ATOM 1046 C CA . LYS A 1 125 ? 9.270 14.995 12.454 1.00 58.19 125 LYS A CA 1
ATOM 1047 C C . LYS A 1 125 ? 9.592 13.599 12.977 1.00 58.19 125 LYS A C 1
ATOM 1049 O O . LYS A 1 125 ? 8.777 12.946 13.634 1.00 58.19 125 LYS A O 1
ATOM 1054 N N . ASN A 1 126 ? 10.813 13.141 12.710 1.00 51.78 126 ASN A N 1
ATOM 1055 C CA . ASN A 1 126 ? 11.315 11.889 13.270 1.00 51.78 126 ASN A CA 1
ATOM 1056 C C . ASN A 1 126 ? 11.153 11.904 14.801 1.00 51.78 126 ASN A C 1
ATOM 1058 O O . ASN A 1 126 ? 11.673 12.795 15.469 1.00 51.78 126 ASN A O 1
ATOM 1062 N N . GLY A 1 127 ? 10.434 10.920 15.347 1.00 55.00 127 GLY A N 1
ATOM 1063 C CA . GLY A 1 127 ? 10.148 10.828 16.783 1.00 55.00 127 GLY A CA 1
ATOM 1064 C C . GLY A 1 127 ? 8.780 11.360 17.220 1.00 55.00 127 GLY A C 1
ATOM 1065 O O . GLY A 1 127 ? 8.418 11.162 18.381 1.00 55.00 127 GLY A O 1
ATOM 1066 N N . ASP A 1 128 ? 7.980 11.936 16.317 1.00 58.00 128 ASP A N 1
ATOM 1067 C CA . ASP A 1 128 ? 6.621 12.368 16.646 1.00 58.00 128 ASP A CA 1
ATOM 1068 C C . ASP A 1 128 ? 5.784 11.195 17.173 1.00 58.00 128 ASP A C 1
ATOM 1070 O O . ASP A 1 128 ? 5.728 10.110 16.582 1.00 58.00 128 ASP A O 1
ATOM 1074 N N . LYS A 1 129 ? 5.145 11.400 18.328 1.00 60.16 129 LYS A N 1
ATOM 1075 C CA . LYS A 1 129 ? 4.206 10.433 18.897 1.00 60.16 129 LYS A CA 1
ATOM 1076 C C . LYS A 1 129 ? 2.855 10.587 18.203 1.00 60.16 129 LYS A C 1
ATOM 1078 O O . LYS A 1 129 ? 2.359 11.700 18.022 1.00 60.16 129 LYS A O 1
ATOM 1083 N N . ILE A 1 130 ? 2.228 9.464 17.865 1.00 62.41 130 ILE A N 1
ATOM 1084 C CA . ILE A 1 130 ? 0.827 9.445 17.442 1.00 62.41 130 ILE A CA 1
ATOM 1085 C C . ILE A 1 130 ? -0.009 9.784 18.681 1.00 62.41 130 ILE A C 1
ATOM 1087 O O . ILE A 1 130 ? -0.086 8.989 19.617 1.00 62.41 130 ILE A O 1
ATOM 1091 N N . ILE A 1 131 ? -0.583 10.986 18.713 1.00 62.19 131 ILE A N 1
ATOM 1092 C CA . ILE A 1 131 ? -1.439 11.430 19.818 1.00 62.19 131 ILE A CA 1
ATOM 1093 C C . ILE A 1 131 ? -2.856 10.920 19.547 1.00 62.19 131 ILE A C 1
ATOM 1095 O O . ILE A 1 131 ? -3.577 11.493 18.733 1.00 62.19 131 ILE A O 1
ATOM 1099 N N . LEU A 1 132 ? -3.223 9.834 20.223 1.00 62.50 132 LEU A N 1
ATOM 1100 C CA . LEU A 1 132 ? -4.581 9.308 20.349 1.00 62.50 132 LEU A CA 1
ATOM 1101 C C . LEU A 1 132 ? -4.846 9.044 21.832 1.00 62.50 132 LEU A C 1
ATOM 1103 O O . LEU A 1 132 ? -3.902 8.815 22.589 1.00 62.50 132 LEU A O 1
ATOM 1107 N N . THR A 1 133 ? -6.111 9.061 22.249 1.00 73.00 133 THR A N 1
ATOM 1108 C CA . THR A 1 133 ? -6.463 8.602 23.599 1.00 73.00 133 THR A CA 1
ATOM 1109 C C . THR A 1 133 ? -6.136 7.113 23.728 1.00 73.00 133 THR A C 1
ATOM 1111 O O . THR A 1 133 ? -6.273 6.365 22.758 1.00 73.00 133 THR A O 1
ATOM 1114 N N . ASP A 1 134 ? -5.719 6.659 24.912 1.00 77.38 134 ASP A N 1
ATOM 1115 C CA . ASP A 1 134 ? -5.326 5.254 25.114 1.00 77.38 134 ASP A CA 1
ATOM 1116 C C . ASP A 1 134 ? -6.458 4.275 24.781 1.00 77.38 134 ASP A C 1
ATOM 1118 O O . ASP A 1 134 ? -6.215 3.211 24.206 1.00 77.38 134 ASP A O 1
ATOM 1122 N N . LYS A 1 135 ? -7.706 4.671 25.065 1.00 76.62 135 LYS A N 1
ATOM 1123 C CA . LYS A 1 135 ? -8.911 3.929 24.679 1.00 76.62 135 LYS A CA 1
ATOM 1124 C C . LYS A 1 135 ? -8.985 3.741 23.160 1.00 76.62 135 LYS A C 1
ATOM 1126 O O . LYS A 1 135 ? -8.994 2.610 22.686 1.00 76.62 135 LYS A O 1
ATOM 1131 N N . TYR A 1 136 ? -8.948 4.836 22.404 1.00 74.94 136 TYR A N 1
ATOM 1132 C CA . TYR A 1 136 ? -9.089 4.794 20.948 1.00 74.94 136 TYR A CA 1
ATOM 1133 C C . TYR A 1 136 ? -7.894 4.111 20.266 1.00 74.94 136 TYR A C 1
ATOM 1135 O O . TYR A 1 136 ? -8.043 3.370 19.300 1.00 74.94 136 TYR A O 1
ATOM 1143 N N . LYS A 1 137 ? -6.687 4.284 20.815 1.00 78.00 137 LYS A N 1
ATOM 1144 C CA . LYS A 1 137 ? -5.488 3.564 20.371 1.00 78.00 137 LYS A CA 1
ATOM 1145 C C . LYS A 1 137 ? -5.631 2.048 20.550 1.00 78.00 137 LYS A C 1
ATOM 1147 O O . LYS A 1 137 ? -5.202 1.287 19.685 1.00 78.00 137 LYS A O 1
ATOM 1152 N N . SER A 1 138 ? -6.206 1.610 21.669 1.00 79.81 138 SER A N 1
ATOM 1153 C CA . SER A 1 138 ? -6.424 0.189 21.961 1.00 79.81 138 SER A CA 1
ATOM 1154 C C . SER A 1 138 ? -7.478 -0.421 21.038 1.00 79.81 138 SER A C 1
ATOM 1156 O O . SER A 1 138 ? -7.248 -1.499 20.498 1.00 79.81 138 SER A O 1
ATOM 1158 N N . GLU A 1 139 ? -8.575 0.298 20.788 1.00 81.62 139 GLU A N 1
ATOM 1159 C CA . GLU A 1 139 ? -9.612 -0.089 19.819 1.00 81.62 139 GLU A CA 1
ATOM 1160 C C . GLU A 1 139 ? -9.016 -0.280 18.415 1.00 81.62 139 GLU A C 1
ATOM 1162 O O . GLU A 1 139 ? -9.160 -1.345 17.817 1.00 81.62 139 GLU A O 1
ATOM 1167 N N . LEU A 1 140 ? -8.237 0.692 17.925 1.00 81.50 140 LEU A N 1
ATOM 1168 C CA . LEU A 1 140 ? -7.570 0.579 16.624 1.00 81.50 140 LEU A CA 1
ATOM 1169 C C . LEU A 1 140 ? -6.577 -0.585 16.560 1.00 81.50 140 LEU A C 1
ATOM 1171 O O . LEU A 1 140 ? -6.487 -1.250 15.534 1.00 81.50 140 LEU A O 1
ATOM 1175 N N . ASN A 1 141 ? -5.832 -0.856 17.635 1.00 82.50 141 ASN A N 1
ATOM 1176 C CA . ASN A 1 141 ? -4.907 -1.989 17.668 1.00 82.50 141 ASN A CA 1
ATOM 1177 C C . ASN A 1 141 ? -5.632 -3.332 17.530 1.00 82.50 141 ASN A C 1
ATOM 1179 O O . ASN A 1 141 ? -5.129 -4.213 16.836 1.00 82.50 141 ASN A O 1
ATOM 1183 N N . LEU A 1 142 ? -6.798 -3.496 18.161 1.00 83.94 142 LEU A N 1
ATOM 1184 C CA . LEU A 1 142 ? -7.599 -4.715 18.027 1.00 83.94 142 LEU A CA 1
ATOM 1185 C C . LEU A 1 142 ? -8.069 -4.911 16.582 1.00 83.94 142 LEU A C 1
ATOM 1187 O O . LEU A 1 142 ? -7.964 -6.012 16.047 1.00 83.94 142 LEU A O 1
ATOM 1191 N N . ILE A 1 143 ? -8.495 -3.831 15.928 1.00 85.12 143 ILE A N 1
ATOM 1192 C CA . ILE A 1 143 ? -8.912 -3.849 14.522 1.00 85.12 143 ILE A CA 1
ATOM 1193 C C . ILE A 1 143 ? -7.731 -4.170 13.601 1.00 85.12 143 ILE A C 1
ATOM 1195 O O . ILE A 1 143 ? -7.838 -5.018 12.721 1.00 85.12 143 ILE A O 1
ATOM 1199 N N . ILE A 1 144 ? -6.571 -3.548 13.824 1.00 83.56 144 ILE A N 1
ATOM 1200 C CA . ILE A 1 144 ? -5.348 -3.860 13.073 1.00 83.56 144 ILE A CA 1
ATOM 1201 C C . ILE A 1 144 ? -4.999 -5.342 13.223 1.00 83.56 144 ILE A C 1
ATOM 1203 O O . ILE A 1 144 ? -4.731 -6.011 12.231 1.00 83.56 144 ILE A O 1
ATOM 1207 N N . LEU A 1 145 ? -5.033 -5.880 14.444 1.00 85.44 145 LEU A N 1
ATOM 1208 C CA . LEU A 1 145 ? -4.742 -7.291 14.694 1.00 85.44 145 LEU A CA 1
ATOM 1209 C C . LEU A 1 145 ? -5.742 -8.225 14.002 1.00 85.44 145 LEU A C 1
ATOM 1211 O O . LEU A 1 145 ? -5.314 -9.241 13.458 1.00 85.44 145 LEU A O 1
ATOM 1215 N N . LYS A 1 146 ? -7.032 -7.862 13.969 1.00 86.19 146 LYS A N 1
ATOM 1216 C CA . LYS A 1 146 ? -8.092 -8.614 13.279 1.00 86.19 146 LYS A CA 1
ATOM 1217 C C . LYS A 1 146 ? -7.784 -8.814 11.790 1.00 86.19 146 LYS A C 1
ATOM 1219 O O . LYS A 1 146 ? -7.939 -9.923 11.292 1.00 86.19 146 LYS A O 1
ATOM 1224 N N . TYR A 1 147 ? -7.296 -7.779 11.103 1.00 84.62 147 TYR A N 1
ATOM 1225 C CA . TYR A 1 147 ? -7.048 -7.807 9.649 1.00 84.62 147 TYR A CA 1
ATOM 1226 C C . TYR A 1 147 ? -5.597 -8.089 9.250 1.00 84.62 147 TYR A C 1
ATOM 1228 O O . TYR A 1 147 ? -5.267 -8.141 8.062 1.00 84.62 147 TYR A O 1
ATOM 1236 N N . LYS A 1 148 ? -4.709 -8.275 10.230 1.00 84.56 148 LYS A N 1
ATOM 1237 C CA . LYS A 1 148 ? -3.267 -8.316 9.994 1.00 84.56 148 LYS A CA 1
ATOM 1238 C C . LYS A 1 148 ? -2.837 -9.428 9.046 1.00 84.56 148 LYS A C 1
ATOM 1240 O O . LYS A 1 148 ? -2.097 -9.164 8.104 1.00 84.56 148 LYS A O 1
ATOM 1245 N N . SER A 1 149 ? -3.291 -10.652 9.295 1.00 83.50 149 SER A N 1
ATOM 1246 C CA . SER A 1 149 ? -2.881 -11.830 8.522 1.00 83.50 149 SER A CA 1
ATOM 1247 C C . SER A 1 149 ? -3.286 -11.725 7.051 1.00 83.50 149 SER A C 1
ATOM 1249 O O . SER A 1 149 ? -2.490 -12.036 6.167 1.00 83.50 149 SER A O 1
ATOM 1251 N N . GLU A 1 150 ? -4.501 -11.247 6.788 1.00 83.69 150 GLU A N 1
ATOM 1252 C CA . GLU A 1 150 ? -5.021 -11.054 5.436 1.00 83.69 150 GLU A CA 1
ATOM 1253 C C . GLU A 1 150 ? -4.213 -9.990 4.682 1.00 83.69 150 GLU A C 1
ATOM 1255 O O . GLU A 1 150 ? -3.728 -10.224 3.575 1.00 83.69 150 GLU A O 1
ATOM 1260 N N . CYS A 1 151 ? -3.985 -8.848 5.329 1.00 83.81 151 CYS A N 1
ATOM 1261 C CA . CYS A 1 151 ? -3.211 -7.746 4.778 1.00 83.81 151 CYS A CA 1
ATOM 1262 C C . CYS A 1 151 ? -1.755 -8.154 4.468 1.00 83.81 151 CYS A C 1
ATOM 1264 O O . CYS A 1 151 ? -1.226 -7.862 3.390 1.00 83.81 151 CYS A O 1
ATOM 1266 N N . GLU A 1 152 ? -1.108 -8.888 5.380 1.00 84.56 152 GLU A N 1
ATOM 1267 C CA . GLU A 1 152 ? 0.248 -9.415 5.190 1.00 84.56 152 GLU A CA 1
ATOM 1268 C C . GLU A 1 152 ? 0.322 -10.420 4.032 1.00 84.56 152 GLU A C 1
ATOM 1270 O O . GLU A 1 152 ? 1.281 -10.383 3.253 1.00 84.56 152 GLU A O 1
ATOM 1275 N N . ALA A 1 153 ? -0.689 -11.279 3.869 1.00 84.69 153 ALA A N 1
ATOM 1276 C CA . ALA A 1 153 ? -0.763 -12.221 2.756 1.00 84.69 153 ALA A CA 1
ATOM 1277 C C . ALA A 1 153 ? -0.870 -11.491 1.406 1.00 84.69 153 ALA A C 1
ATOM 1279 O O . ALA A 1 153 ? -0.093 -11.771 0.487 1.00 84.69 153 ALA A O 1
ATOM 1280 N N . SER A 1 154 ? -1.759 -10.500 1.308 1.00 85.06 154 SER A N 1
ATOM 1281 C CA . SER A 1 154 ? -1.936 -9.676 0.106 1.00 85.06 154 SER A CA 1
ATOM 1282 C C . SER A 1 154 ? -0.671 -8.877 -0.236 1.00 85.06 154 SER A C 1
ATOM 1284 O O . SER A 1 154 ? -0.234 -8.850 -1.390 1.00 85.06 154 SER A O 1
ATOM 1286 N N . LEU A 1 155 ? -0.002 -8.293 0.766 1.00 86.19 155 LEU A N 1
ATOM 1287 C CA . LEU A 1 155 ? 1.294 -7.629 0.583 1.00 86.19 155 LEU A CA 1
ATOM 1288 C C . LEU A 1 155 ? 2.357 -8.593 0.041 1.00 86.19 155 LEU A C 1
ATOM 1290 O O . LEU A 1 155 ? 3.082 -8.251 -0.900 1.00 86.19 155 LEU A O 1
ATOM 1294 N N . CYS A 1 156 ? 2.464 -9.791 0.621 1.00 86.25 156 CYS A N 1
ATOM 1295 C CA . CYS A 1 156 ? 3.408 -10.816 0.177 1.00 86.25 156 CYS A CA 1
ATOM 1296 C C . CYS A 1 156 ? 3.160 -11.229 -1.277 1.00 86.25 156 CYS A C 1
ATOM 1298 O O . CYS A 1 156 ? 4.119 -11.365 -2.047 1.00 86.25 156 CYS A O 1
ATOM 1300 N N . PHE A 1 157 ? 1.892 -11.378 -1.661 1.00 87.50 157 PHE A N 1
ATOM 1301 C CA . PHE A 1 157 ? 1.496 -11.694 -3.027 1.00 87.50 157 PHE A CA 1
ATOM 1302 C C . PHE A 1 157 ? 1.952 -10.605 -4.006 1.00 87.50 157 PHE A C 1
ATOM 1304 O O . PHE A 1 157 ? 2.716 -10.899 -4.928 1.00 87.50 157 PHE A O 1
ATOM 1311 N N . ILE A 1 158 ? 1.590 -9.340 -3.756 1.00 87.38 158 ILE A N 1
ATOM 1312 C CA . ILE A 1 158 ? 1.954 -8.205 -4.621 1.00 87.38 158 ILE A CA 1
ATOM 1313 C C . ILE A 1 158 ? 3.473 -8.066 -4.759 1.00 87.38 158 ILE A C 1
ATOM 1315 O O . ILE A 1 158 ? 3.990 -7.868 -5.859 1.00 87.38 158 ILE A O 1
ATOM 1319 N N . ILE A 1 159 ? 4.221 -8.218 -3.662 1.00 89.56 159 ILE A N 1
ATOM 1320 C CA . ILE A 1 159 ? 5.690 -8.171 -3.691 1.00 89.56 159 ILE A CA 1
ATOM 1321 C C . ILE A 1 159 ? 6.262 -9.275 -4.579 1.00 89.56 159 ILE A C 1
ATOM 1323 O O . ILE A 1 159 ? 7.192 -9.028 -5.353 1.00 89.56 159 ILE A O 1
ATOM 1327 N N . SER A 1 160 ? 5.746 -10.493 -4.436 1.00 88.69 160 SER A N 1
ATOM 1328 C CA . SER A 1 160 ? 6.234 -11.657 -5.173 1.00 88.69 160 SER A CA 1
ATOM 1329 C C . SER A 1 160 ? 5.926 -11.533 -6.662 1.00 88.69 160 SER A C 1
ATOM 1331 O O . SER A 1 160 ? 6.823 -11.717 -7.487 1.00 88.69 160 SER A O 1
ATOM 1333 N N . LEU A 1 161 ? 4.701 -11.127 -6.999 1.00 89.50 161 LEU A N 1
ATOM 1334 C CA . LEU A 1 161 ? 4.267 -10.873 -8.367 1.00 89.50 161 LEU A CA 1
ATOM 1335 C C . LEU A 1 161 ? 5.119 -9.787 -9.032 1.00 89.50 161 LEU A C 1
ATOM 1337 O O . LEU A 1 161 ? 5.693 -10.017 -10.097 1.00 89.50 161 LEU A O 1
ATOM 1341 N N . TYR A 1 162 ? 5.300 -8.651 -8.353 1.00 92.19 162 TYR A N 1
ATOM 1342 C CA . TYR A 1 162 ? 6.130 -7.556 -8.845 1.00 92.19 162 TYR A CA 1
ATOM 1343 C C . TYR A 1 162 ? 7.568 -7.994 -9.107 1.00 92.19 162 TYR A C 1
ATOM 1345 O O . TYR A 1 162 ? 8.140 -7.677 -10.144 1.00 92.19 162 TYR A O 1
ATOM 1353 N N . ARG A 1 163 ? 8.181 -8.748 -8.185 1.00 92.31 163 ARG A N 1
ATOM 1354 C CA . ARG A 1 163 ? 9.548 -9.259 -8.369 1.00 92.31 163 ARG A CA 1
ATOM 1355 C C . ARG A 1 163 ? 9.645 -10.196 -9.568 1.00 92.31 163 ARG A C 1
ATOM 1357 O O . ARG A 1 163 ? 10.603 -10.082 -10.329 1.00 92.31 163 ARG A O 1
ATOM 1364 N N . ARG A 1 164 ? 8.660 -11.082 -9.748 1.00 92.31 164 ARG A N 1
ATOM 1365 C CA . ARG A 1 164 ? 8.588 -11.998 -10.893 1.00 92.31 164 ARG A CA 1
ATOM 1366 C C . ARG A 1 164 ? 8.524 -11.222 -12.206 1.00 92.31 164 ARG A C 1
ATOM 1368 O O . ARG A 1 164 ? 9.365 -11.440 -13.074 1.00 92.31 164 ARG A O 1
ATOM 1375 N N . PHE A 1 165 ? 7.583 -10.289 -12.328 1.00 92.88 165 PHE A N 1
ATOM 1376 C CA . PHE A 1 165 ? 7.432 -9.474 -13.534 1.00 92.88 165 PHE A CA 1
ATOM 1377 C C . PHE A 1 165 ? 8.630 -8.568 -13.768 1.00 92.88 165 PHE A C 1
ATOM 1379 O O . PHE A 1 165 ? 9.110 -8.489 -14.890 1.00 92.88 165 PHE A O 1
ATOM 1386 N N . LYS A 1 166 ? 9.190 -7.954 -12.722 1.00 91.75 166 LYS A N 1
ATOM 1387 C CA . LYS A 1 166 ? 10.397 -7.136 -12.857 1.00 91.75 166 LYS A CA 1
ATOM 1388 C C . LYS A 1 166 ? 11.544 -7.958 -13.431 1.00 91.75 166 LYS A C 1
ATOM 1390 O O . LYS A 1 166 ? 12.214 -7.494 -14.342 1.00 91.75 166 LYS A O 1
ATOM 1395 N N . ASN A 1 167 ? 11.760 -9.174 -12.933 1.00 90.75 167 ASN A N 1
ATOM 1396 C CA . ASN A 1 167 ? 12.818 -10.031 -13.458 1.00 90.75 167 ASN A CA 1
ATOM 1397 C C . ASN A 1 167 ? 12.575 -10.416 -14.919 1.00 90.75 167 ASN A C 1
ATOM 1399 O O . ASN A 1 167 ? 13.509 -10.371 -15.711 1.00 90.75 167 ASN A O 1
ATOM 1403 N N . TYR A 1 168 ? 11.329 -10.732 -15.269 1.00 91.56 168 TYR A N 1
ATOM 1404 C CA . TYR A 1 168 ? 10.951 -11.109 -16.627 1.00 91.56 168 TYR A CA 1
ATOM 1405 C C . TYR A 1 168 ? 10.984 -9.945 -17.624 1.00 91.56 168 TYR A C 1
ATOM 1407 O O . TYR A 1 168 ? 11.327 -10.133 -18.777 1.00 91.56 168 TYR A O 1
ATOM 1415 N N . ILE A 1 169 ? 10.604 -8.739 -17.212 1.00 87.94 169 ILE A N 1
ATOM 1416 C CA . ILE A 1 169 ? 10.499 -7.594 -18.117 1.00 87.94 169 ILE A CA 1
ATOM 1417 C C . ILE A 1 169 ? 11.823 -6.845 -18.158 1.00 87.94 169 ILE A C 1
ATOM 1419 O O . ILE A 1 169 ? 12.316 -6.553 -19.236 1.00 87.94 169 ILE A O 1
ATOM 1423 N N . ILE A 1 170 ? 12.413 -6.520 -17.009 1.00 85.25 170 ILE A N 1
ATOM 1424 C CA . ILE A 1 170 ? 13.566 -5.615 -16.941 1.00 85.25 170 ILE A CA 1
ATOM 1425 C C . ILE A 1 170 ? 14.881 -6.321 -17.269 1.00 85.25 170 ILE A C 1
ATOM 1427 O O . ILE A 1 170 ? 15.746 -5.712 -17.895 1.00 85.25 170 ILE A O 1
ATOM 1431 N N . TYR A 1 171 ? 15.047 -7.572 -16.830 1.00 78.62 171 TYR A N 1
ATOM 1432 C CA . TYR A 1 171 ? 16.316 -8.300 -16.952 1.00 78.62 171 TYR A CA 1
ATOM 1433 C C . TYR A 1 171 ? 16.294 -9.432 -17.989 1.00 78.62 171 TYR A C 1
ATOM 1435 O O . TYR A 1 171 ? 17.313 -10.106 -18.131 1.00 78.62 171 TYR A O 1
ATOM 1443 N N . ALA A 1 172 ? 15.174 -9.636 -18.692 1.00 68.06 172 ALA A N 1
ATOM 1444 C CA . ALA A 1 172 ? 15.136 -10.434 -19.920 1.00 68.06 172 ALA A CA 1
ATOM 1445 C C . ALA A 1 172 ? 15.385 -9.550 -21.146 1.00 68.06 172 ALA A C 1
ATOM 1447 O O . ALA A 1 172 ? 16.078 -10.036 -22.060 1.00 68.06 172 ALA A O 1
#

pLDDT: mean 70.09, std 16.52, range [33.56, 92.88]

Organism: Klebsiella pneumoniae (NCBI:txid573)